Protein AF-A0A3D5R283-F1 (afdb_monomer)

Radius of gyration: 40.9 Å; Cα contacts (8 Å, |Δi|>4): 112; chains: 1; bounding box: 90×42×103 Å

Sequence (154 aa):
MPETKKDKKSLPIAGIFFLLIVIPLSLMAFLIANGMFKLGVTIKERAVNVLDVKAQEDIKARAVNTANQVASLLMESKKDLQIATIIPSTESVYKQFVSENKKPLWIKKDGKIQQTLAPLYKEIALIDKAGNEKIKVVDGQAWPSGKLVNVSNP

Mean predicted aligned error: 12.72 Å

Foldseek 3Di:
DDDDDDDPPDDDPVVVVVCVVVVVVVVVVVVVVVVVVVVVVVVVVVVVVVVVVVVVVVVVVVVVVVVVVVVVVVVVVVVLVVVVVVDDPDQVRVLVSQVVQWDQDFDQDPNDTDTDTAGPDQKDFDADPQQWTPWIAGRSHTDDPVPTDRPVPD

Secondary structure (DSSP, 8-state):
---------PPPHHHHHHHHHHHHHHHHHHHHHHHHHHHHHHHHHHHHHHHHHHHHHHHHHHHHHHHHHHHHHHHHHHHHHHHHTTS-S-HHHHHHHHHH-EEEEEEEETTEEEEEEEES-SEEEEE-TTSBEEEEEETTEEPPGGG--BTT--

Solvent-accessible surface area (backbone atoms only — not comparable to full-atom values): 9033 Å² total; per-residue (Å²): 139,89,83,83,78,78,81,78,80,73,78,55,71,70,57,55,57,49,48,67,53,48,52,58,51,52,51,49,53,52,52,51,51,55,49,51,51,52,51,52,52,52,50,51,52,51,52,50,52,53,51,48,53,50,52,52,49,53,50,50,52,49,52,52,52,51,51,50,53,52,51,51,51,50,54,50,52,51,52,52,52,59,48,64,73,71,52,68,97,43,66,70,53,52,32,47,51,37,66,66,44,53,41,79,40,81,42,79,55,96,89,39,80,44,76,40,81,36,61,69,52,60,62,54,72,47,64,48,98,84,28,36,48,77,42,41,30,48,79,60,37,73,54,59,79,93,72,54,52,44,73,77,65,124

pLDDT: mean 86.78, std 11.94, range [39.94, 97.88]

Structure (mmCIF, N/CA/C/O backbone):
data_AF-A0A3D5R283-F1
#
_entry.id   AF-A0A3D5R283-F1
#
loop_
_atom_site.group_PDB
_atom_site.id
_atom_site.type_symbol
_atom_site.label_atom_id
_atom_site.label_alt_id
_atom_site.label_comp_id
_atom_site.label_asym_id
_atom_site.label_entity_id
_atom_site.label_seq_id
_atom_site.pdbx_PDB_ins_code
_atom_site.Cartn_x
_atom_site.Cartn_y
_atom_site.Cartn_z
_atom_site.occupancy
_atom_site.B_iso_or_equiv
_atom_site.auth_seq_id
_atom_site.auth_comp_id
_atom_site.auth_asym_id
_atom_site.auth_atom_id
_atom_site.pdbx_PDB_model_num
ATOM 1 N N . MET A 1 1 ? 64.952 -34.183 -76.691 1.00 39.94 1 MET A N 1
ATOM 2 C CA . MET A 1 1 ? 64.719 -33.519 -75.387 1.00 39.94 1 MET A CA 1
ATOM 3 C C . MET A 1 1 ? 63.785 -32.336 -75.622 1.00 39.94 1 MET A C 1
ATOM 5 O O . MET A 1 1 ? 64.100 -31.553 -76.510 1.00 39.94 1 MET A O 1
ATOM 9 N N . PRO A 1 2 ? 62.625 -32.246 -74.946 1.00 42.88 2 PRO A N 1
ATOM 10 C CA . PRO A 1 2 ? 61.649 -31.182 -75.159 1.00 42.88 2 PRO A CA 1
ATOM 11 C C . PRO A 1 2 ? 61.871 -30.038 -74.158 1.00 42.88 2 PRO A C 1
ATOM 13 O O . PRO A 1 2 ? 61.810 -30.242 -72.950 1.00 42.88 2 PRO A O 1
ATOM 16 N N . GLU A 1 3 ? 62.113 -28.829 -74.653 1.00 44.34 3 GLU A N 1
ATOM 17 C CA . GLU A 1 3 ? 62.155 -27.610 -73.838 1.00 44.34 3 GLU A CA 1
ATOM 18 C C . GLU A 1 3 ? 60.755 -26.978 -73.824 1.00 44.34 3 GLU A C 1
ATOM 20 O O . GLU A 1 3 ? 60.314 -26.348 -74.787 1.00 44.34 3 GLU A O 1
ATOM 25 N N . THR A 1 4 ? 60.021 -27.172 -72.730 1.00 49.47 4 THR A N 1
ATOM 26 C CA . THR A 1 4 ? 58.710 -26.559 -72.488 1.00 49.47 4 THR A CA 1
ATOM 27 C C . THR A 1 4 ? 58.871 -25.079 -72.127 1.00 49.47 4 THR A C 1
ATOM 29 O O . THR A 1 4 ? 59.053 -24.734 -70.956 1.00 49.47 4 THR A O 1
ATOM 32 N N . LYS A 1 5 ? 58.780 -24.173 -73.107 1.00 49.25 5 LYS A N 1
ATOM 33 C CA . LYS A 1 5 ? 58.657 -22.732 -72.830 1.00 49.25 5 LYS A CA 1
ATOM 34 C C . LYS A 1 5 ? 57.228 -22.409 -72.389 1.00 49.25 5 LYS A C 1
ATOM 36 O O . LYS A 1 5 ? 56.305 -22.390 -73.192 1.00 49.25 5 LYS A O 1
ATOM 41 N N . LYS A 1 6 ? 57.062 -22.158 -71.086 1.00 52.00 6 LYS A N 1
ATOM 42 C CA . LYS A 1 6 ? 55.836 -21.612 -70.484 1.00 52.00 6 LYS A CA 1
ATOM 43 C C . LYS A 1 6 ? 55.503 -20.255 -71.113 1.00 52.00 6 LYS A C 1
ATOM 45 O O . LYS A 1 6 ? 56.210 -19.275 -70.878 1.00 52.00 6 LYS A O 1
ATOM 50 N N . ASP A 1 7 ? 54.395 -20.210 -71.843 1.00 49.81 7 ASP A N 1
ATOM 51 C CA . ASP A 1 7 ? 53.704 -18.994 -72.261 1.00 49.81 7 ASP A CA 1
ATOM 52 C C . ASP A 1 7 ? 53.449 -18.069 -71.061 1.00 49.81 7 ASP A C 1
ATOM 54 O O . ASP A 1 7 ? 52.586 -18.328 -70.221 1.00 49.81 7 ASP A O 1
ATOM 58 N N . LYS A 1 8 ? 54.167 -16.945 -70.989 1.00 59.84 8 LYS A N 1
ATOM 59 C CA . LYS A 1 8 ? 53.716 -15.783 -70.218 1.00 59.84 8 LYS A CA 1
ATOM 60 C C . LYS A 1 8 ? 52.889 -14.914 -71.157 1.00 59.84 8 LYS A C 1
ATOM 62 O O . LYS A 1 8 ? 53.409 -13.985 -71.766 1.00 59.84 8 LYS A O 1
ATOM 67 N N . LYS A 1 9 ? 51.602 -15.244 -71.293 1.00 62.53 9 LYS A N 1
ATOM 68 C CA . LYS A 1 9 ? 50.625 -14.370 -71.955 1.00 62.53 9 LYS A CA 1
ATOM 69 C C . LYS A 1 9 ? 50.551 -13.064 -71.160 1.00 62.53 9 LYS A C 1
ATOM 71 O O . LYS A 1 9 ? 50.066 -13.055 -70.030 1.00 62.53 9 LYS A O 1
ATOM 76 N N . SER A 1 10 ? 51.093 -11.985 -71.715 1.00 64.75 10 SER A N 1
ATOM 77 C CA . SER A 1 10 ? 50.923 -10.635 -71.184 1.00 64.75 10 SER A CA 1
ATOM 78 C C . SER A 1 10 ? 49.444 -10.255 -71.245 1.00 64.75 10 SER A C 1
ATOM 80 O O . SER A 1 10 ? 48.742 -10.595 -72.200 1.00 64.75 10 SER A O 1
ATOM 82 N N . LEU A 1 11 ? 48.948 -9.580 -70.205 1.00 66.56 11 LEU A N 1
ATOM 83 C CA . LEU A 1 11 ? 47.581 -9.067 -70.220 1.00 66.56 11 LEU A CA 1
ATOM 84 C C . LEU A 1 11 ? 47.420 -8.092 -71.399 1.00 66.56 11 LEU A C 1
ATOM 86 O O . LEU A 1 11 ? 48.280 -7.225 -71.580 1.00 66.56 11 LEU A O 1
ATOM 90 N N . PRO A 1 12 ? 46.333 -8.192 -72.185 1.00 80.25 12 PRO A N 1
ATOM 91 C CA . PRO A 1 12 ? 46.038 -7.200 -73.207 1.00 80.25 12 PRO A CA 1
ATOM 92 C C . PRO A 1 12 ? 45.887 -5.828 -72.543 1.00 80.25 12 PRO A C 1
ATOM 94 O O . PRO A 1 12 ? 45.349 -5.722 -71.441 1.00 80.25 12 PRO A O 1
ATOM 97 N N . ILE A 1 13 ? 46.332 -4.773 -73.225 1.00 79.31 13 ILE A N 1
ATOM 98 C CA . ILE A 1 13 ? 46.332 -3.385 -72.730 1.00 79.31 13 ILE A CA 1
ATOM 99 C C . ILE A 1 13 ? 44.953 -2.979 -72.169 1.00 79.31 13 ILE A C 1
ATOM 101 O O . ILE A 1 13 ? 44.871 -2.363 -71.110 1.00 79.31 13 ILE A O 1
ATOM 105 N N . ALA A 1 14 ? 43.863 -3.430 -72.800 1.00 80.06 14 ALA A N 1
ATOM 106 C CA . ALA A 1 14 ? 42.492 -3.228 -72.325 1.00 80.06 14 ALA A CA 1
ATOM 107 C C . ALA A 1 14 ? 42.209 -3.829 -70.928 1.00 80.06 14 ALA A C 1
ATOM 109 O O . ALA A 1 14 ? 41.487 -3.231 -70.133 1.00 80.06 14 ALA A O 1
ATOM 110 N N . GLY A 1 15 ? 42.804 -4.978 -70.592 1.00 83.69 15 GLY A N 1
ATOM 111 C CA . GLY A 1 15 ? 42.669 -5.610 -69.275 1.00 83.69 15 GLY A CA 1
ATOM 112 C C . GLY A 1 15 ? 43.381 -4.840 -68.159 1.00 83.69 15 GLY A C 1
ATOM 113 O O . GLY A 1 15 ? 42.911 -4.839 -67.024 1.00 83.69 15 GLY A O 1
ATOM 114 N N . ILE A 1 16 ? 44.468 -4.130 -68.482 1.00 87.00 16 ILE A N 1
ATOM 115 C CA . ILE A 1 16 ? 45.189 -3.263 -67.535 1.00 87.00 16 ILE A CA 1
ATOM 116 C C . ILE A 1 16 ? 44.341 -2.029 -67.196 1.00 87.00 16 ILE A C 1
ATOM 118 O O . ILE A 1 16 ? 44.187 -1.695 -66.022 1.00 87.00 16 ILE A O 1
ATOM 122 N N . PHE A 1 17 ? 43.730 -1.394 -68.204 1.00 85.94 17 PHE A N 1
ATOM 123 C CA . PHE A 1 17 ? 42.799 -0.278 -67.994 1.00 85.94 17 PHE A CA 1
ATOM 124 C C . PHE A 1 17 ? 41.559 -0.697 -67.196 1.00 85.94 17 PHE A C 1
ATOM 126 O O . PHE A 1 17 ? 41.124 0.034 -66.309 1.00 85.94 17 PHE A O 1
ATOM 133 N N . PHE A 1 18 ? 41.025 -1.894 -67.454 1.00 87.75 18 PHE A N 1
ATOM 134 C CA . PHE A 1 18 ? 39.910 -2.439 -66.681 1.00 87.75 18 PHE A CA 1
ATOM 135 C C . PHE A 1 18 ? 40.280 -2.642 -65.202 1.00 87.75 18 PHE A C 1
ATOM 137 O O . PHE A 1 18 ? 39.550 -2.197 -64.319 1.00 87.75 18 PHE A O 1
ATOM 144 N N . LEU A 1 19 ? 41.444 -3.234 -64.915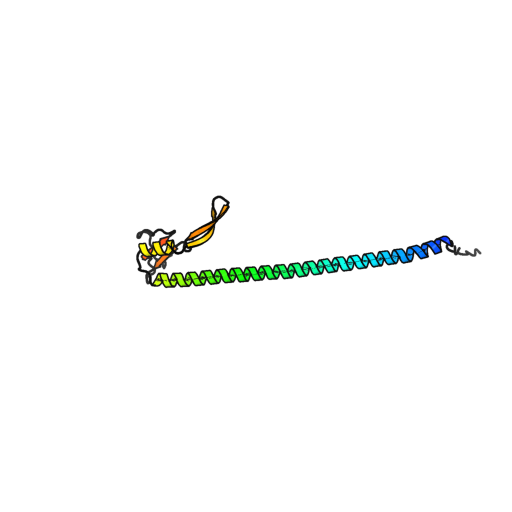 1.00 88.31 19 LEU A N 1
ATOM 145 C CA . LEU A 1 19 ? 41.945 -3.416 -63.545 1.00 88.31 19 LEU A CA 1
ATOM 146 C C . LEU A 1 19 ? 42.141 -2.085 -62.804 1.00 88.31 19 LEU A C 1
ATOM 148 O O . LEU A 1 19 ? 41.765 -1.982 -61.636 1.00 88.31 19 LEU A O 1
ATOM 152 N N . LEU A 1 20 ? 42.670 -1.063 -63.486 1.00 88.94 20 LEU A N 1
ATOM 153 C CA . LEU A 1 20 ? 42.870 0.278 -62.922 1.00 88.94 20 LEU A CA 1
ATOM 154 C C . LEU A 1 20 ? 41.566 0.966 -62.506 1.00 88.94 20 LEU A C 1
ATOM 156 O O . LEU A 1 20 ? 41.585 1.765 -61.578 1.00 88.94 20 LEU A O 1
ATOM 160 N N . ILE A 1 21 ? 40.446 0.663 -63.163 1.00 89.38 21 ILE A N 1
ATOM 161 C CA . ILE A 1 21 ? 39.132 1.231 -62.830 1.00 89.38 21 ILE A CA 1
ATOM 162 C C . ILE A 1 21 ? 38.433 0.391 -61.757 1.00 89.38 21 ILE A C 1
ATOM 164 O O . ILE A 1 21 ? 37.866 0.924 -60.802 1.00 89.38 21 ILE A O 1
ATOM 168 N N . VAL A 1 22 ? 38.482 -0.934 -61.891 1.00 92.50 22 VAL A N 1
ATOM 169 C CA . VAL A 1 22 ? 37.720 -1.847 -61.031 1.00 92.50 22 VAL A CA 1
ATOM 170 C C . VAL A 1 22 ? 38.310 -1.944 -59.627 1.00 92.50 22 VAL A C 1
ATOM 172 O O . VAL A 1 22 ? 37.548 -2.005 -58.663 1.00 92.50 22 VAL A O 1
ATOM 175 N N . ILE A 1 23 ? 39.639 -1.914 -59.475 1.00 92.62 23 ILE A N 1
ATOM 176 C CA . ILE A 1 23 ? 40.275 -2.013 -58.151 1.00 92.62 23 ILE A CA 1
ATOM 177 C C . ILE A 1 23 ? 39.869 -0.841 -57.238 1.00 92.62 23 ILE A C 1
ATOM 179 O O . ILE A 1 23 ? 39.371 -1.109 -56.141 1.00 92.62 23 ILE A O 1
ATOM 183 N N . PRO A 1 24 ? 40.011 0.439 -57.643 1.00 92.38 24 PRO A N 1
ATOM 184 C CA . PRO A 1 24 ? 39.609 1.564 -56.800 1.00 92.38 24 PRO A CA 1
ATOM 185 C C . PRO A 1 24 ? 38.115 1.560 -56.476 1.00 92.38 24 PRO A C 1
ATOM 187 O O . PRO A 1 24 ? 37.737 1.837 -55.339 1.00 92.38 24 PRO A O 1
ATOM 190 N N . LEU A 1 25 ? 37.265 1.201 -57.444 1.00 93.69 25 LEU A N 1
ATOM 191 C CA . LEU A 1 25 ? 35.818 1.121 -57.238 1.00 93.69 25 LEU A CA 1
ATOM 192 C C . LEU A 1 25 ? 35.445 0.025 -56.237 1.00 93.69 25 LEU A C 1
ATOM 194 O O . LEU A 1 25 ? 34.658 0.270 -55.324 1.00 93.69 25 LEU A O 1
ATOM 198 N N . SER A 1 26 ? 36.039 -1.162 -56.363 1.00 91.50 26 SER A N 1
ATOM 199 C CA . SER A 1 26 ? 35.797 -2.267 -55.435 1.00 91.50 26 SER A CA 1
ATOM 200 C C . SER A 1 26 ? 36.304 -1.943 -54.031 1.00 91.50 26 SER A C 1
ATOM 202 O O . SER A 1 26 ? 35.649 -2.293 -53.049 1.00 91.50 26 SER A O 1
ATOM 204 N N . LEU A 1 27 ? 37.449 -1.263 -53.921 1.00 91.75 27 LEU A N 1
ATOM 205 C CA . LEU A 1 27 ? 37.991 -0.831 -52.637 1.00 91.75 27 LEU A CA 1
ATOM 206 C C . LEU A 1 27 ? 37.076 0.207 -51.976 1.00 91.75 27 LEU A C 1
ATOM 208 O O . LEU A 1 27 ? 36.765 0.079 -50.793 1.00 91.75 27 LEU A O 1
ATOM 212 N N . MET A 1 28 ? 36.587 1.190 -52.738 1.00 93.44 28 MET A N 1
ATOM 213 C CA . MET A 1 28 ? 35.629 2.177 -52.234 1.00 93.44 28 MET A CA 1
ATOM 214 C C . MET A 1 28 ? 34.317 1.530 -51.799 1.00 93.44 28 MET A C 1
ATOM 216 O O . MET A 1 28 ? 33.843 1.804 -50.699 1.00 93.44 28 MET A O 1
ATOM 220 N N . ALA A 1 29 ? 33.763 0.618 -52.600 1.00 90.19 29 ALA A N 1
ATOM 221 C CA . ALA A 1 29 ? 32.561 -0.127 -52.233 1.00 90.19 29 ALA A CA 1
ATOM 222 C C . ALA A 1 29 ? 32.758 -0.925 -50.930 1.00 90.19 29 ALA A C 1
ATOM 224 O O . ALA A 1 29 ? 31.890 -0.912 -50.056 1.00 90.19 29 ALA A O 1
ATOM 225 N N . PHE A 1 30 ? 33.922 -1.560 -50.757 1.00 90.19 30 PHE A N 1
ATOM 226 C CA . PHE A 1 30 ? 34.267 -2.301 -49.543 1.00 90.19 30 PHE 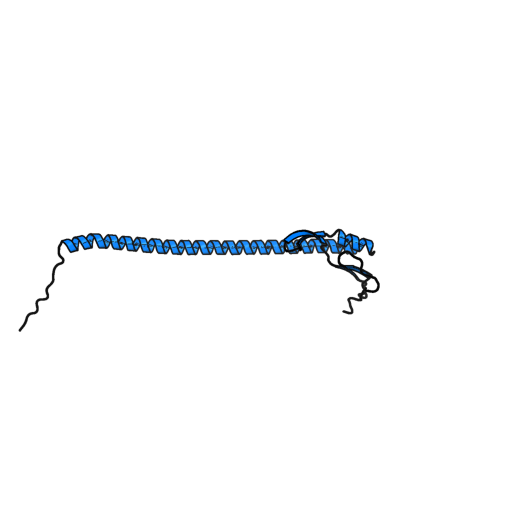A CA 1
ATOM 227 C C . PHE A 1 30 ? 34.395 -1.396 -48.307 1.00 90.19 30 PHE A C 1
ATOM 229 O O . PHE A 1 30 ? 33.891 -1.732 -47.232 1.00 90.19 30 PHE A O 1
ATOM 236 N N . LEU A 1 31 ? 35.030 -0.228 -48.444 1.00 88.31 31 LEU A N 1
ATOM 237 C CA . LEU A 1 31 ? 35.151 0.750 -47.358 1.00 88.31 31 LEU A CA 1
ATOM 238 C C . LEU A 1 31 ? 33.791 1.333 -46.961 1.00 88.31 31 LEU A C 1
ATOM 240 O O . LEU A 1 31 ? 33.506 1.446 -45.767 1.00 88.31 31 LEU A O 1
ATOM 244 N N . ILE A 1 32 ? 32.939 1.646 -47.941 1.00 86.69 32 ILE A N 1
ATOM 245 C CA . ILE A 1 32 ? 31.581 2.151 -47.708 1.00 86.69 32 ILE A CA 1
ATOM 246 C C . ILE A 1 32 ? 30.748 1.102 -46.968 1.00 86.69 32 ILE A C 1
ATOM 248 O O . ILE A 1 32 ? 30.148 1.421 -45.942 1.00 86.69 32 ILE A O 1
ATOM 252 N N . ALA A 1 33 ? 30.764 -0.155 -47.420 1.00 82.75 33 ALA A N 1
ATOM 253 C CA . ALA A 1 33 ? 30.042 -1.238 -46.760 1.00 82.75 33 ALA A CA 1
ATOM 254 C C . ALA A 1 33 ? 30.487 -1.403 -45.297 1.00 82.75 33 ALA A C 1
ATOM 256 O O . ALA A 1 33 ? 29.656 -1.374 -44.391 1.00 82.75 33 ALA A O 1
ATOM 257 N N . ASN A 1 34 ? 31.794 -1.487 -45.032 1.00 84.50 34 ASN A N 1
ATOM 258 C CA . ASN A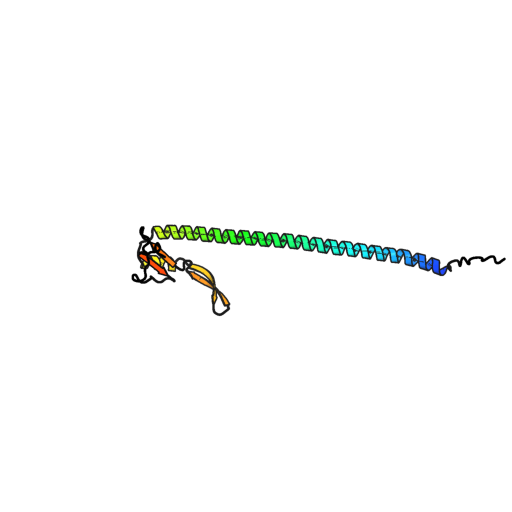 1 34 ? 32.311 -1.631 -43.667 1.00 84.50 34 ASN A CA 1
ATOM 259 C C . ASN A 1 34 ? 32.024 -0.411 -42.780 1.00 84.50 34 ASN A C 1
ATOM 261 O O . ASN A 1 34 ? 31.740 -0.573 -41.590 1.00 84.50 34 ASN A O 1
ATOM 265 N N . GLY A 1 35 ? 32.079 0.799 -43.341 1.00 81.62 35 GLY A N 1
ATOM 266 C CA . GLY A 1 35 ? 31.689 2.025 -42.647 1.00 81.62 35 GLY A CA 1
ATOM 267 C C . GLY A 1 35 ? 30.213 2.004 -42.246 1.00 81.62 35 GLY A C 1
ATOM 268 O O . GLY A 1 35 ? 29.889 2.235 -41.082 1.00 81.62 35 GLY A O 1
ATOM 269 N N . MET A 1 36 ? 29.327 1.641 -43.177 1.00 80.81 36 MET A N 1
ATOM 270 C CA . MET A 1 36 ? 27.886 1.525 -42.935 1.00 80.81 36 MET A CA 1
ATOM 271 C C . MET A 1 36 ? 27.549 0.439 -41.909 1.00 80.81 36 MET A C 1
ATOM 273 O O . MET A 1 36 ? 26.735 0.681 -41.020 1.00 80.81 36 MET A O 1
ATOM 277 N N . PHE A 1 37 ? 28.191 -0.731 -41.978 1.00 76.44 37 PHE A N 1
ATOM 278 C CA . PHE A 1 37 ? 27.970 -1.815 -41.016 1.00 76.44 37 PHE A CA 1
ATOM 279 C C . PHE A 1 37 ? 28.402 -1.425 -39.599 1.00 76.44 37 PHE A C 1
ATOM 281 O O . PHE A 1 37 ? 27.635 -1.625 -38.657 1.00 76.44 37 PHE A O 1
ATOM 288 N N . LYS A 1 38 ? 29.586 -0.818 -39.432 1.00 74.56 38 LYS A N 1
ATOM 289 C CA . LYS A 1 38 ? 30.051 -0.346 -38.116 1.00 74.56 38 LYS A CA 1
ATOM 290 C C . LYS A 1 38 ? 29.122 0.718 -37.539 1.00 74.56 38 LYS A C 1
ATOM 292 O O . LYS A 1 38 ? 28.721 0.605 -36.387 1.00 74.56 38 LYS A O 1
ATOM 297 N N . LEU A 1 39 ? 28.722 1.704 -38.344 1.00 76.31 39 LEU A N 1
ATOM 298 C CA . LEU A 1 39 ? 27.776 2.736 -37.914 1.00 76.31 39 LEU A CA 1
ATOM 299 C C . LEU A 1 39 ? 26.414 2.140 -37.542 1.00 76.31 39 LEU A C 1
ATOM 301 O O . LEU A 1 39 ? 25.868 2.484 -36.496 1.00 76.31 39 LEU A O 1
ATOM 305 N N . GLY A 1 40 ? 25.889 1.215 -38.348 1.00 67.62 40 GLY A N 1
ATOM 306 C CA . GLY A 1 40 ? 24.618 0.544 -38.080 1.00 67.62 40 GLY A CA 1
ATOM 307 C C . GLY A 1 40 ? 24.623 -0.232 -36.760 1.00 67.62 40 GLY A C 1
ATOM 308 O O . GLY A 1 40 ? 23.693 -0.093 -35.965 1.00 67.62 40 GLY A O 1
ATOM 309 N N . VAL A 1 41 ? 25.686 -0.995 -36.487 1.00 72.69 41 VAL A N 1
ATOM 310 C CA . VAL A 1 41 ? 25.839 -1.741 -35.226 1.00 72.69 41 VAL A CA 1
ATOM 311 C C . VAL A 1 41 ? 25.999 -0.788 -34.039 1.00 72.69 41 VAL A C 1
ATOM 313 O O . VAL A 1 41 ? 25.276 -0.930 -33.056 1.00 72.69 41 VAL A O 1
ATOM 316 N N . THR A 1 42 ? 26.843 0.243 -34.143 1.00 75.94 42 THR A N 1
ATOM 317 C CA . THR A 1 42 ? 27.052 1.217 -33.057 1.00 75.94 42 THR A CA 1
ATOM 318 C C . THR A 1 42 ? 25.794 2.030 -32.735 1.00 75.94 42 THR A C 1
ATOM 320 O O . THR A 1 42 ? 25.517 2.295 -31.564 1.00 75.94 42 THR A O 1
ATOM 323 N N . ILE A 1 43 ? 25.008 2.426 -33.742 1.00 66.44 43 ILE A N 1
ATOM 324 C CA . ILE A 1 43 ? 23.740 3.142 -33.527 1.00 66.44 43 ILE A CA 1
ATOM 325 C C . ILE A 1 43 ? 22.726 2.220 -32.851 1.00 66.44 43 ILE A C 1
ATOM 327 O O . ILE A 1 43 ? 22.067 2.640 -31.900 1.00 6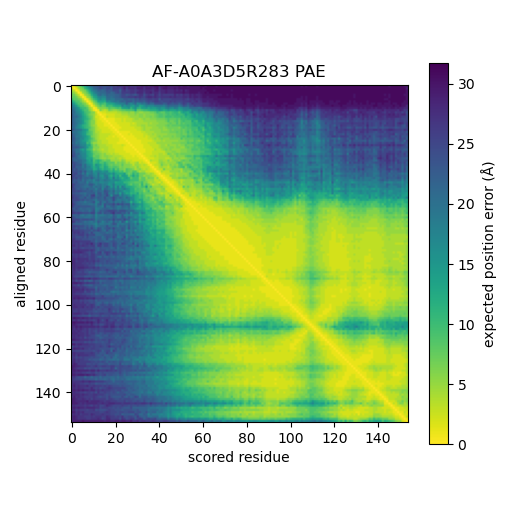6.44 43 ILE A O 1
ATOM 331 N N . LYS A 1 44 ? 22.631 0.962 -33.294 1.00 69.75 44 LYS A N 1
ATOM 332 C CA . LYS A 1 44 ? 21.747 -0.036 -32.685 1.00 69.75 44 LYS A CA 1
ATOM 333 C C . LYS A 1 44 ? 22.114 -0.291 -31.223 1.00 69.75 44 LYS A C 1
ATOM 335 O O . LYS A 1 44 ? 21.240 -0.215 -30.368 1.00 69.75 44 LYS A O 1
ATOM 340 N N . GLU A 1 45 ? 23.386 -0.540 -30.924 1.00 74.56 45 GLU A N 1
ATOM 341 C CA . GLU A 1 45 ? 23.870 -0.761 -29.555 1.00 74.56 45 GLU A CA 1
ATOM 342 C C . GLU A 1 45 ? 23.632 0.458 -28.661 1.00 74.56 45 GLU A C 1
ATOM 344 O O . GLU A 1 45 ? 23.115 0.322 -27.554 1.00 74.56 45 GLU A O 1
ATOM 349 N N . ARG A 1 46 ? 23.933 1.669 -29.147 1.00 61.69 46 ARG A N 1
ATOM 350 C CA . ARG A 1 46 ? 23.691 2.899 -28.382 1.00 61.69 46 ARG A CA 1
ATOM 351 C C . ARG A 1 46 ? 22.202 3.124 -28.124 1.00 61.69 46 ARG A C 1
ATOM 353 O O . ARG A 1 46 ? 21.839 3.495 -27.012 1.00 61.69 46 ARG A O 1
ATOM 360 N N . ALA A 1 47 ? 21.347 2.898 -29.121 1.00 68.19 47 ALA A N 1
ATOM 361 C CA . ALA A 1 47 ? 19.902 3.029 -28.970 1.00 68.19 47 ALA A CA 1
ATOM 362 C C . ALA A 1 47 ? 19.342 2.008 -27.969 1.00 68.19 47 ALA A C 1
ATOM 364 O O . ALA A 1 47 ? 18.530 2.380 -27.126 1.00 68.19 47 ALA A O 1
ATOM 365 N N . VAL A 1 48 ? 19.812 0.756 -28.015 1.00 74.19 48 VAL A N 1
ATOM 366 C CA . VAL A 1 48 ? 19.433 -0.287 -27.049 1.00 74.19 48 VAL A CA 1
ATOM 367 C C . VAL A 1 48 ? 19.887 0.080 -25.637 1.00 74.19 48 VAL A C 1
ATOM 369 O O . VAL A 1 48 ? 19.080 0.009 -24.718 1.00 74.19 48 VAL A O 1
ATOM 372 N N . ASN A 1 49 ? 21.123 0.551 -25.456 1.00 80.12 49 ASN A N 1
ATOM 373 C CA . ASN A 1 49 ? 21.628 0.944 -24.137 1.00 80.12 49 ASN A CA 1
ATOM 374 C C . ASN A 1 49 ? 20.859 2.133 -23.546 1.00 80.12 49 ASN A C 1
ATOM 376 O O . ASN A 1 49 ? 20.506 2.116 -22.372 1.00 80.12 49 ASN A O 1
ATOM 380 N N . VAL A 1 50 ? 20.567 3.164 -24.347 1.00 72.94 50 VAL A N 1
ATOM 381 C CA . VAL A 1 50 ? 19.766 4.312 -23.887 1.00 72.94 50 VAL A CA 1
ATOM 382 C C . VAL A 1 50 ? 18.334 3.886 -23.560 1.00 72.94 50 VAL A C 1
ATOM 384 O O . VAL A 1 50 ? 17.767 4.355 -22.575 1.00 72.94 50 VAL A O 1
ATOM 387 N N . LEU A 1 51 ? 17.752 2.989 -24.361 1.00 76.62 51 LEU A N 1
ATOM 388 C CA . LEU A 1 51 ? 16.423 2.445 -24.099 1.00 76.62 51 LEU A CA 1
ATOM 389 C C . LEU A 1 51 ? 16.391 1.642 -22.793 1.00 76.62 51 LEU A C 1
ATOM 391 O O . LEU A 1 51 ? 15.448 1.802 -22.022 1.00 76.62 51 LEU A O 1
ATOM 395 N N . ASP A 1 52 ? 17.417 0.832 -22.527 1.00 86.81 52 ASP A N 1
ATOM 396 C CA . ASP A 1 52 ? 17.523 0.051 -21.293 1.00 86.81 52 ASP A CA 1
ATOM 397 C C . ASP A 1 52 ? 17.674 0.953 -20.062 1.00 86.81 52 ASP A C 1
ATOM 399 O O . ASP A 1 52 ? 16.917 0.819 -19.103 1.00 86.81 52 ASP A O 1
ATOM 403 N N . VAL A 1 53 ? 18.565 1.950 -20.114 1.00 86.62 53 VAL A N 1
ATOM 404 C CA . VAL A 1 53 ? 18.727 2.932 -19.026 1.00 86.62 53 VAL A CA 1
ATOM 405 C C . VAL A 1 53 ? 17.409 3.653 -18.742 1.00 86.62 53 VAL A C 1
ATOM 407 O O . VAL A 1 53 ? 16.987 3.726 -17.588 1.00 86.62 53 VAL A O 1
ATOM 410 N N . LYS A 1 54 ? 16.710 4.118 -19.784 1.00 89.81 54 LYS A N 1
ATOM 411 C CA . LYS A 1 54 ? 15.411 4.780 -19.629 1.00 89.81 54 LYS A CA 1
ATOM 412 C C . LYS A 1 54 ? 14.355 3.847 -19.029 1.00 89.81 54 LYS A C 1
ATOM 414 O O . LYS A 1 54 ? 13.613 4.256 -18.141 1.00 89.81 54 LYS A O 1
ATOM 419 N N . ALA A 1 55 ? 14.299 2.591 -19.471 1.00 89.12 55 ALA A N 1
ATOM 420 C CA . ALA A 1 55 ? 13.382 1.602 -18.911 1.00 89.12 55 ALA A CA 1
ATOM 421 C C . ALA A 1 55 ? 13.674 1.337 -17.423 1.00 89.12 55 ALA A C 1
ATOM 423 O O . ALA A 1 55 ? 12.748 1.260 -16.614 1.00 89.12 55 ALA A O 1
ATOM 424 N N . GLN A 1 56 ? 14.950 1.252 -17.039 1.00 90.25 56 GLN A N 1
ATOM 425 C CA . GLN A 1 56 ? 15.353 1.102 -15.642 1.00 90.25 56 GLN A CA 1
ATOM 426 C C . GLN A 1 56 ? 14.980 2.323 -14.794 1.00 90.25 56 GLN A C 1
ATOM 428 O O . GLN A 1 56 ? 14.505 2.158 -13.669 1.00 90.25 56 GLN A O 1
ATOM 433 N N . GLU A 1 57 ? 15.185 3.538 -15.301 1.00 93.75 57 GLU A N 1
ATOM 434 C CA . GLU A 1 57 ? 14.780 4.776 -14.625 1.00 93.75 57 GLU A CA 1
ATOM 435 C C . GLU A 1 57 ? 13.265 4.841 -14.426 1.00 93.75 57 GLU A C 1
ATOM 437 O O . GLU A 1 57 ? 12.811 5.096 -13.310 1.00 93.75 57 GLU A O 1
ATOM 442 N N . ASP A 1 58 ? 12.482 4.517 -15.457 1.00 94.06 58 ASP A N 1
ATOM 443 C CA . ASP A 1 58 ? 11.020 4.487 -15.379 1.00 94.06 58 ASP A CA 1
ATOM 444 C C . ASP A 1 58 ? 10.526 3.458 -14.348 1.00 94.06 58 ASP A C 1
ATOM 446 O O . ASP A 1 58 ? 9.615 3.742 -13.564 1.00 94.06 58 ASP A O 1
ATOM 450 N N . ILE A 1 59 ? 11.133 2.266 -14.300 1.00 93.25 59 ILE A N 1
ATOM 451 C CA . ILE A 1 59 ? 10.803 1.238 -13.301 1.00 93.25 59 ILE A CA 1
ATOM 452 C C . ILE A 1 59 ? 11.151 1.725 -11.891 1.00 93.25 59 ILE A C 1
ATOM 454 O O . ILE A 1 59 ? 10.324 1.594 -10.987 1.00 93.25 59 ILE A O 1
ATOM 458 N N . LYS A 1 60 ? 12.334 2.322 -11.693 1.00 94.62 60 LYS A N 1
ATOM 459 C CA . LYS A 1 60 ? 12.742 2.890 -10.396 1.00 94.62 60 LYS A CA 1
ATOM 460 C C . LYS A 1 60 ? 11.784 3.995 -9.956 1.00 94.62 60 LYS A C 1
ATOM 462 O O . LYS A 1 60 ? 11.323 3.976 -8.818 1.00 94.62 60 LYS A O 1
ATOM 467 N N . ALA A 1 61 ? 11.432 4.912 -10.854 1.00 96.31 61 ALA A N 1
ATOM 468 C CA . ALA A 1 61 ? 10.493 5.992 -10.575 1.00 96.31 61 ALA A CA 1
ATOM 469 C C . ALA A 1 61 ? 9.110 5.451 -10.182 1.00 96.31 61 ALA A C 1
ATOM 471 O O . ALA A 1 61 ? 8.519 5.913 -9.204 1.00 96.31 61 ALA A O 1
ATOM 472 N N . ARG A 1 62 ? 8.611 4.425 -10.885 1.00 95.88 62 ARG A N 1
ATOM 473 C CA . ARG A 1 62 ? 7.359 3.742 -10.524 1.00 95.88 62 ARG A CA 1
ATOM 474 C C . ARG A 1 62 ? 7.452 3.061 -9.165 1.00 95.88 62 ARG A C 1
ATOM 476 O O . ARG A 1 62 ? 6.547 3.242 -8.360 1.00 95.88 62 ARG A O 1
ATOM 483 N N . ALA A 1 63 ? 8.535 2.339 -8.886 1.00 96.31 63 ALA A N 1
ATOM 484 C CA . ALA A 1 63 ? 8.736 1.670 -7.604 1.00 96.31 63 ALA A CA 1
ATOM 485 C C . ALA A 1 63 ? 8.752 2.671 -6.438 1.00 96.31 63 ALA A C 1
ATOM 487 O O . ALA A 1 63 ? 8.052 2.468 -5.448 1.00 96.31 63 ALA A O 1
ATOM 488 N N . VAL A 1 64 ? 9.476 3.786 -6.584 1.00 97.75 64 VAL A N 1
ATOM 489 C CA . VAL A 1 64 ? 9.510 4.870 -5.590 1.00 97.75 64 VAL A CA 1
ATOM 490 C C . VAL A 1 64 ? 8.130 5.507 -5.424 1.00 97.75 64 VAL A C 1
ATOM 492 O O . VAL A 1 64 ? 7.680 5.705 -4.299 1.00 97.75 64 VAL A O 1
ATOM 495 N N . ASN A 1 65 ? 7.418 5.787 -6.518 1.00 96.88 65 ASN A N 1
ATOM 496 C CA . ASN A 1 65 ? 6.070 6.351 -6.452 1.00 96.88 65 ASN A CA 1
ATOM 497 C C . ASN A 1 65 ? 5.089 5.401 -5.739 1.00 96.88 65 ASN A C 1
ATOM 499 O O . ASN A 1 65 ? 4.345 5.825 -4.857 1.00 96.88 65 ASN A O 1
ATOM 503 N N . THR A 1 66 ? 5.121 4.106 -6.056 1.00 96.50 66 THR A N 1
ATOM 504 C CA . THR A 1 66 ? 4.311 3.096 -5.363 1.00 96.50 66 THR A CA 1
ATOM 505 C C . THR A 1 66 ? 4.673 3.009 -3.881 1.00 96.50 66 THR A C 1
ATOM 507 O O . THR A 1 66 ? 3.773 2.995 -3.046 1.00 96.50 66 THR A O 1
ATOM 510 N N . ALA A 1 67 ? 5.962 3.011 -3.531 1.00 97.50 67 ALA A N 1
ATOM 511 C CA . ALA A 1 67 ? 6.403 3.007 -2.136 1.00 97.50 67 ALA A CA 1
ATOM 512 C C . ALA A 1 67 ? 5.896 4.241 -1.373 1.00 97.50 67 ALA A C 1
ATOM 514 O O . ALA A 1 67 ? 5.383 4.109 -0.263 1.00 97.50 67 ALA A O 1
ATOM 515 N N . ASN A 1 68 ? 5.958 5.423 -1.991 1.00 97.81 68 ASN A N 1
ATOM 516 C CA . ASN A 1 68 ? 5.422 6.654 -1.414 1.00 97.81 68 ASN A CA 1
ATOM 517 C C . ASN A 1 68 ? 3.904 6.573 -1.207 1.00 97.81 68 ASN A C 1
ATOM 519 O O . ASN A 1 68 ? 3.422 6.946 -0.142 1.00 97.81 68 ASN A O 1
ATOM 523 N N . GLN A 1 69 ? 3.150 6.034 -2.171 1.00 94.94 69 GLN A N 1
ATOM 524 C CA . GLN A 1 69 ? 1.702 5.840 -2.027 1.00 94.94 69 GLN A CA 1
ATOM 525 C C . GLN A 1 69 ? 1.357 4.888 -0.875 1.00 94.94 69 GLN A C 1
ATOM 527 O O . GLN A 1 69 ? 0.447 5.173 -0.098 1.00 94.94 69 GLN A O 1
ATOM 532 N N . VAL A 1 70 ? 2.105 3.791 -0.723 1.00 96.50 70 VAL A N 1
ATOM 533 C CA . VAL A 1 70 ? 1.945 2.866 0.409 1.00 96.50 70 VAL A CA 1
ATOM 534 C C . VAL A 1 70 ? 2.275 3.563 1.730 1.00 96.50 70 VAL A C 1
ATOM 536 O O . VAL A 1 70 ? 1.513 3.449 2.686 1.00 96.50 70 VAL A O 1
ATOM 539 N N . ALA A 1 71 ? 3.368 4.326 1.791 1.00 97.88 71 ALA A N 1
ATOM 540 C CA . ALA A 1 71 ? 3.744 5.069 2.991 1.00 97.88 71 ALA A CA 1
ATOM 541 C C . ALA A 1 71 ? 2.672 6.097 3.390 1.00 97.88 71 ALA A C 1
ATOM 543 O O . ALA A 1 71 ? 2.300 6.175 4.562 1.00 97.88 71 ALA A O 1
ATOM 544 N N . SER A 1 72 ? 2.124 6.840 2.424 1.00 96.19 72 SER A N 1
ATOM 545 C CA . SER A 1 72 ? 1.016 7.770 2.657 1.00 96.19 72 SER A CA 1
ATOM 546 C C . SER A 1 72 ? -0.232 7.051 3.168 1.00 96.19 72 SER A C 1
ATOM 548 O O . SER A 1 72 ? -0.801 7.487 4.165 1.00 96.19 72 SER A O 1
ATOM 550 N N . LEU A 1 73 ? -0.613 5.924 2.557 1.00 94.56 73 LEU A N 1
ATOM 551 C CA . LEU A 1 73 ? -1.747 5.110 3.006 1.00 94.56 73 LEU A CA 1
ATOM 552 C C . LEU A 1 73 ? -1.578 4.645 4.459 1.00 94.56 73 LEU A C 1
ATOM 554 O O . LEU A 1 73 ? -2.512 4.737 5.255 1.00 94.56 73 LEU A O 1
ATOM 558 N N . LEU A 1 74 ? -0.389 4.160 4.825 1.00 96.31 74 LEU A N 1
ATOM 559 C CA . LEU A 1 74 ? -0.098 3.722 6.192 1.00 96.31 74 LEU A CA 1
ATOM 560 C C . LEU A 1 74 ? -0.126 4.891 7.183 1.00 96.31 74 LEU A C 1
ATOM 562 O O . LEU A 1 74 ? -0.600 4.732 8.308 1.00 96.31 74 LEU A O 1
ATOM 566 N N . MET A 1 75 ? 0.352 6.069 6.780 1.00 97.19 75 MET A N 1
ATOM 567 C CA . MET A 1 75 ? 0.329 7.261 7.627 1.00 97.19 75 MET A CA 1
ATOM 568 C C . MET A 1 75 ? -1.098 7.768 7.869 1.00 97.19 75 MET A C 1
ATOM 570 O O . MET A 1 75 ? -1.429 8.140 8.995 1.00 97.19 75 MET A O 1
ATOM 574 N N . GLU A 1 76 ? -1.954 7.726 6.848 1.00 94.56 76 GLU A N 1
ATOM 575 C CA . GLU A 1 76 ? -3.388 7.994 6.983 1.00 94.56 76 GLU A CA 1
ATOM 576 C C . GLU A 1 76 ? -4.062 6.951 7.880 1.00 94.56 76 GLU A C 1
ATOM 578 O O . GLU A 1 76 ? -4.710 7.320 8.853 1.00 94.56 76 GLU A O 1
ATOM 583 N N . SER A 1 77 ? -3.798 5.661 7.653 1.00 94.69 77 SER A N 1
ATOM 584 C CA . SER A 1 77 ? -4.356 4.576 8.475 1.00 94.69 77 SER A CA 1
ATOM 585 C C . SER A 1 77 ? -3.965 4.712 9.948 1.00 94.69 77 SER A C 1
ATOM 587 O O . SER A 1 77 ? -4.777 4.500 10.845 1.00 94.69 77 SER A O 1
ATOM 589 N N . LYS A 1 78 ? -2.724 5.128 10.227 1.00 96.38 78 LYS A N 1
ATOM 590 C CA . LYS A 1 78 ? -2.264 5.429 11.588 1.00 96.38 78 LYS A CA 1
ATOM 591 C C . LYS A 1 78 ? -3.058 6.576 12.212 1.00 96.38 78 LYS A C 1
ATOM 593 O O . LYS A 1 78 ? -3.424 6.483 13.382 1.00 96.38 78 LYS A O 1
ATOM 598 N N . LYS A 1 79 ? -3.298 7.654 11.465 1.00 95.56 79 LYS A N 1
ATOM 599 C CA . LYS A 1 79 ? -4.099 8.791 11.934 1.00 95.56 79 LYS A CA 1
ATOM 600 C C . LYS A 1 79 ? -5.536 8.355 12.230 1.00 95.56 79 LYS A C 1
ATOM 602 O O . LYS A 1 79 ? -6.071 8.706 13.276 1.00 95.56 79 LYS A O 1
ATOM 607 N N . ASP A 1 80 ? -6.124 7.550 11.357 1.00 95.19 80 ASP A N 1
ATOM 608 C CA . ASP A 1 80 ? -7.480 7.029 11.522 1.00 95.19 80 ASP A CA 1
ATOM 609 C C . ASP A 1 80 ? -7.583 6.127 12.760 1.00 95.19 80 ASP A C 1
ATOM 611 O O . ASP A 1 80 ? -8.520 6.263 13.544 1.00 95.19 80 ASP A O 1
ATOM 615 N N . LEU A 1 81 ? -6.579 5.279 13.014 1.00 93.50 81 LEU A N 1
ATOM 616 C CA . LEU A 1 81 ? -6.499 4.482 14.242 1.00 93.50 81 LEU A CA 1
ATOM 617 C C . LEU A 1 81 ? -6.382 5.351 15.500 1.00 93.50 81 LEU A C 1
ATOM 619 O O . LEU A 1 81 ? -7.006 5.037 16.507 1.00 93.50 81 LEU A O 1
ATOM 623 N N . GLN A 1 82 ? -5.627 6.453 15.459 1.00 95.31 82 GLN A N 1
ATOM 624 C CA . GLN A 1 82 ? -5.566 7.401 16.580 1.00 95.31 82 GLN A CA 1
ATOM 625 C C . GLN A 1 82 ? -6.913 8.081 16.843 1.00 95.31 82 GLN A C 1
ATOM 627 O O . GLN A 1 82 ? -7.234 8.377 17.988 1.00 95.31 82 GLN A O 1
ATOM 632 N N . ILE A 1 83 ? -7.711 8.321 15.805 1.00 94.50 83 ILE A N 1
ATOM 633 C CA . ILE A 1 83 ? -9.081 8.815 15.969 1.00 94.50 83 ILE A CA 1
ATOM 634 C C . ILE A 1 83 ? -9.956 7.707 16.570 1.00 94.50 83 ILE A C 1
ATOM 636 O O . ILE A 1 83 ? -10.707 7.956 17.512 1.00 94.50 83 ILE A O 1
ATOM 640 N N . ALA A 1 84 ? -9.816 6.469 16.095 1.00 92.88 84 ALA A N 1
ATOM 641 C CA . ALA A 1 84 ? -10.586 5.326 16.579 1.00 92.88 84 ALA A CA 1
ATOM 642 C C . ALA A 1 84 ? -10.403 5.046 18.087 1.00 92.88 84 ALA A C 1
ATOM 644 O O . ALA A 1 84 ? -11.293 4.467 18.707 1.00 92.88 84 ALA A O 1
ATOM 645 N N . THR A 1 85 ? -9.296 5.479 18.706 1.00 91.75 85 THR A N 1
ATOM 646 C CA . THR A 1 85 ? -9.088 5.333 20.159 1.00 91.75 85 THR A CA 1
ATOM 647 C C . THR A 1 85 ? -9.809 6.381 21.006 1.00 91.75 85 THR A C 1
ATOM 649 O O . THR A 1 85 ? -9.973 6.161 22.206 1.00 91.75 85 THR A O 1
ATOM 652 N N . ILE A 1 86 ? -10.226 7.508 20.420 1.00 94.12 86 ILE A N 1
ATOM 653 C CA . ILE A 1 86 ? -10.858 8.623 21.149 1.00 94.12 86 ILE A CA 1
ATOM 654 C C . ILE A 1 86 ? -12.352 8.777 20.850 1.00 94.12 86 ILE A C 1
ATOM 656 O O . ILE A 1 86 ? -13.048 9.496 21.567 1.00 94.12 86 ILE A O 1
ATOM 660 N N . ILE A 1 87 ? -12.862 8.126 19.801 1.00 94.25 87 ILE A N 1
ATOM 661 C CA . ILE A 1 87 ? -14.293 8.140 19.486 1.00 94.25 87 ILE A CA 1
ATOM 662 C C . ILE A 1 87 ? -15.107 7.359 20.534 1.00 94.25 87 ILE A C 1
ATOM 664 O O . ILE A 1 87 ? -14.631 6.355 21.068 1.00 94.25 87 ILE A O 1
ATOM 668 N N . PRO A 1 88 ? -16.362 7.760 20.809 1.00 95.31 88 PRO A N 1
ATOM 669 C CA . PRO A 1 88 ? -17.241 6.998 21.688 1.00 95.31 88 PRO A CA 1
ATOM 670 C C . PRO A 1 88 ? -17.437 5.547 21.226 1.00 95.31 88 PRO A C 1
ATOM 672 O O . PRO A 1 88 ? -17.767 5.291 20.066 1.00 95.31 88 PRO A O 1
ATOM 675 N N . SER A 1 89 ? -17.322 4.603 22.163 1.00 92.56 89 SER A N 1
ATOM 676 C CA . SER A 1 89 ? -17.529 3.162 21.954 1.00 92.56 89 SER A CA 1
ATOM 677 C C . SER A 1 89 ? -19.010 2.809 21.777 1.00 92.56 89 SER A C 1
ATOM 679 O O . SER A 1 89 ? -19.609 2.138 22.614 1.00 92.56 89 SER A O 1
ATOM 681 N N . THR A 1 90 ? -19.616 3.283 20.690 1.00 92.50 90 THR A N 1
ATOM 682 C CA . THR A 1 90 ? -21.005 2.990 20.312 1.00 92.50 90 THR A CA 1
ATOM 683 C C . THR A 1 90 ? -21.068 2.509 18.866 1.00 92.50 90 THR A C 1
ATOM 685 O O . THR A 1 90 ? -20.298 2.962 18.016 1.00 92.50 90 THR A O 1
ATOM 688 N N . GLU A 1 91 ? -22.014 1.619 18.559 1.00 91.31 91 GLU A N 1
ATOM 689 C CA . GLU A 1 91 ? -22.186 1.089 17.199 1.00 91.31 91 GLU A CA 1
ATOM 690 C C . GLU A 1 91 ? -22.439 2.198 16.170 1.00 91.31 91 GLU A C 1
ATOM 692 O O . GLU A 1 91 ? -21.888 2.163 15.071 1.00 91.31 91 GLU A O 1
ATOM 697 N N . SER A 1 92 ? -23.239 3.209 16.531 1.00 93.50 92 SER A N 1
ATOM 698 C CA . SER A 1 92 ? -23.559 4.331 15.642 1.00 93.50 92 SER A CA 1
ATOM 699 C C . SER A 1 92 ? -22.307 5.098 15.219 1.00 93.50 92 SER A C 1
ATOM 701 O O . SER A 1 92 ? -22.136 5.388 14.036 1.00 93.50 92 SER A O 1
ATOM 703 N N . VAL A 1 93 ? -21.413 5.389 16.168 1.00 94.75 93 VAL A N 1
ATOM 704 C CA . VAL A 1 93 ? -20.180 6.140 15.900 1.00 94.75 93 VAL A CA 1
ATOM 705 C C . VAL A 1 93 ? -19.198 5.310 15.075 1.00 94.75 93 VAL A C 1
ATOM 707 O O . VAL A 1 93 ? -18.600 5.830 14.138 1.00 94.75 93 VAL A O 1
ATOM 710 N N . TYR A 1 94 ? -19.078 4.008 15.342 1.00 94.25 94 TYR A N 1
ATOM 711 C CA . TYR A 1 94 ? -18.217 3.120 14.551 1.00 94.25 94 TYR A CA 1
ATOM 712 C C . TYR A 1 94 ? -18.730 2.950 13.113 1.00 94.25 94 TYR A C 1
ATOM 714 O O . TYR A 1 94 ? -17.944 2.975 12.165 1.00 94.25 94 TYR A O 1
ATOM 722 N N . LYS A 1 95 ? -20.051 2.842 12.917 1.00 93.50 95 LYS A N 1
ATOM 723 C CA . LYS A 1 95 ? -20.659 2.840 11.576 1.00 93.50 95 LYS A CA 1
ATOM 724 C C . LYS A 1 95 ? -20.386 4.146 10.837 1.00 93.50 95 LYS A C 1
ATOM 726 O O . LYS A 1 95 ? -20.013 4.112 9.664 1.00 93.50 95 LYS A O 1
ATOM 731 N N . GLN A 1 96 ? -20.551 5.278 11.520 1.00 93.75 96 GLN A N 1
ATOM 732 C CA . GLN A 1 96 ? -20.269 6.590 10.950 1.00 93.75 96 GLN A CA 1
ATOM 733 C C . GLN A 1 96 ? -18.797 6.701 10.543 1.00 93.75 96 GLN A C 1
ATOM 735 O O . GLN A 1 96 ? -18.522 7.024 9.389 1.00 93.75 96 GLN A O 1
ATOM 740 N N . PHE A 1 97 ? -17.873 6.309 11.423 1.00 94.38 97 PHE A N 1
ATOM 741 C CA . PHE A 1 97 ? -16.438 6.291 11.151 1.00 94.38 97 PHE A CA 1
ATOM 742 C C . PHE A 1 97 ? -16.099 5.509 9.871 1.00 94.38 97 PHE A C 1
ATOM 744 O O . PHE A 1 97 ? -15.421 6.038 8.993 1.00 94.38 97 PHE A O 1
ATOM 751 N N . VAL A 1 98 ? -16.612 4.285 9.699 1.00 92.88 98 VAL A N 1
ATOM 752 C CA . VAL A 1 98 ? -16.388 3.498 8.466 1.00 92.88 98 VAL A CA 1
ATOM 753 C C . VAL A 1 98 ? -17.002 4.179 7.239 1.00 92.88 98 VAL A C 1
ATOM 755 O O . VAL A 1 98 ? -16.421 4.163 6.155 1.00 92.88 98 VAL A O 1
ATOM 758 N N . SER A 1 99 ? -18.177 4.791 7.393 1.00 91.50 99 SER A N 1
ATOM 759 C CA . SER A 1 99 ? -18.889 5.444 6.291 1.00 91.50 99 SER A CA 1
ATOM 760 C C . SER A 1 99 ? -18.240 6.750 5.817 1.00 91.50 99 SER A C 1
ATOM 762 O O . SER A 1 99 ? -18.419 7.123 4.653 1.00 91.50 99 SER A O 1
ATOM 764 N N . GLU A 1 100 ? -17.506 7.431 6.696 1.00 92.06 100 GLU A N 1
ATOM 765 C CA . GLU A 1 100 ? -16.793 8.681 6.417 1.00 92.06 100 GLU A CA 1
ATOM 766 C C . GLU A 1 100 ? -15.378 8.423 5.894 1.00 92.06 100 GLU A C 1
ATOM 768 O O . GLU A 1 100 ? -14.902 9.150 5.021 1.00 92.06 100 GLU A O 1
ATOM 773 N N . ASN A 1 101 ? -14.737 7.340 6.339 1.00 93.25 101 ASN A N 1
ATOM 774 C CA . ASN A 1 101 ? -13.436 6.900 5.841 1.00 93.25 101 ASN A CA 1
ATOM 775 C C . ASN A 1 101 ? -13.555 6.240 4.464 1.00 93.25 101 ASN A C 1
ATOM 777 O O . ASN A 1 101 ? -13.461 5.020 4.308 1.00 93.25 101 ASN A O 1
ATOM 781 N N . LYS A 1 102 ? -13.767 7.067 3.441 1.00 92.06 102 LYS A N 1
ATOM 782 C CA . LYS A 1 102 ? -13.840 6.646 2.043 1.00 92.06 102 LYS A CA 1
ATOM 783 C C . LYS A 1 102 ? -12.666 7.174 1.236 1.00 92.06 102 LYS A C 1
ATOM 785 O O . LYS A 1 102 ? -12.218 8.306 1.412 1.00 92.06 102 LYS A O 1
ATOM 790 N N . LYS A 1 103 ? -12.213 6.366 0.282 1.00 90.31 103 LYS A N 1
ATOM 791 C CA . LYS A 1 103 ? -11.175 6.731 -0.683 1.00 90.31 103 LYS A CA 1
ATOM 792 C C . LYS A 1 103 ? -11.636 6.413 -2.104 1.00 90.31 103 LYS A C 1
ATOM 794 O O . LYS A 1 103 ? -12.477 5.533 -2.302 1.00 90.31 103 LYS A O 1
ATOM 799 N N . PRO A 1 104 ? -11.134 7.144 -3.109 1.00 91.25 104 PRO A N 1
ATOM 800 C CA . PRO A 1 104 ? -11.439 6.847 -4.496 1.00 91.25 104 PRO A CA 1
ATOM 801 C C . PRO A 1 104 ? -10.666 5.591 -4.922 1.00 91.25 104 PRO A C 1
ATOM 803 O O . PRO A 1 104 ? -9.466 5.645 -5.189 1.00 91.25 104 PRO A O 1
ATOM 806 N N . LEU A 1 105 ? -11.355 4.451 -4.966 1.00 90.25 105 LEU A N 1
ATOM 807 C CA . LEU A 1 105 ? -10.783 3.151 -5.308 1.00 90.25 105 LEU A CA 1
ATOM 808 C C . LEU A 1 105 ? -11.163 2.753 -6.733 1.00 90.25 105 LEU A C 1
ATOM 810 O O . LEU A 1 105 ? -12.293 2.956 -7.183 1.00 90.25 105 LEU A O 1
ATOM 814 N N . TRP A 1 106 ? -10.212 2.149 -7.438 1.00 89.88 106 TRP A N 1
ATOM 815 C CA . TRP A 1 106 ? -10.455 1.538 -8.737 1.00 89.88 106 TRP A CA 1
ATOM 816 C C . TRP A 1 106 ? -11.114 0.179 -8.533 1.00 89.88 106 TRP A C 1
ATOM 818 O O . TRP A 1 106 ? -10.497 -0.741 -8.000 1.00 89.88 106 TRP A O 1
ATOM 828 N N . ILE A 1 107 ? -12.365 0.049 -8.966 1.00 88.19 107 ILE A N 1
ATOM 829 C CA . ILE A 1 107 ? -13.109 -1.206 -8.896 1.00 88.19 107 ILE A CA 1
ATOM 830 C C . ILE A 1 107 ? -13.474 -1.677 -10.298 1.00 88.19 107 ILE A C 1
ATOM 832 O O . ILE A 1 107 ? -13.798 -0.884 -11.186 1.00 88.19 107 ILE A O 1
ATOM 836 N N . LYS A 1 108 ? -13.444 -2.994 -10.498 1.00 89.62 108 LYS A N 1
ATOM 837 C CA . LYS A 1 108 ? -13.976 -3.618 -11.706 1.00 89.62 108 LYS A CA 1
ATOM 838 C C . LYS A 1 108 ? -15.443 -3.954 -11.456 1.00 89.62 108 LYS A C 1
ATOM 840 O O . LYS A 1 108 ? -15.734 -4.874 -10.697 1.00 89.62 108 LYS A O 1
ATOM 845 N N . LYS A 1 109 ? -16.357 -3.213 -12.080 1.00 86.56 109 LYS A N 1
ATOM 846 C CA . LYS A 1 109 ? -17.804 -3.456 -12.013 1.00 86.56 109 LYS A CA 1
ATOM 847 C C . LYS A 1 109 ? -18.331 -3.644 -13.432 1.00 86.56 109 LYS A C 1
ATOM 849 O O . LYS A 1 109 ? -18.005 -2.856 -14.315 1.00 86.56 109 LYS A O 1
ATOM 854 N N . ASP A 1 110 ? -19.066 -4.728 -13.664 1.00 84.12 110 ASP A N 1
ATOM 855 C CA . ASP A 1 110 ? -19.665 -5.052 -14.969 1.00 84.12 110 ASP A CA 1
ATOM 856 C C . ASP A 1 110 ? -18.6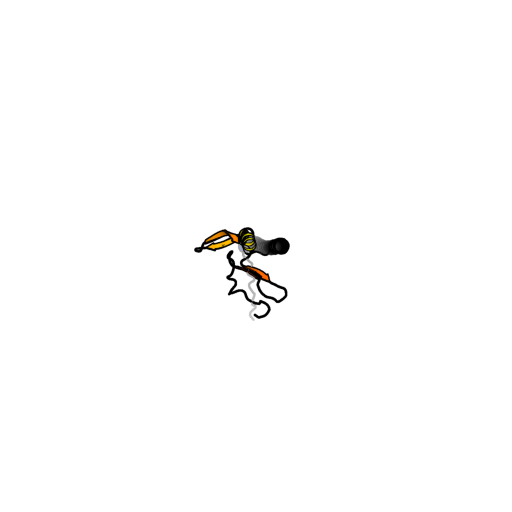47 -5.055 -16.129 1.00 84.12 110 ASP A C 1
ATOM 858 O O . ASP A 1 110 ? -18.888 -4.551 -17.223 1.00 84.12 110 ASP A O 1
ATOM 862 N N . GLY A 1 111 ? -17.442 -5.575 -15.863 1.00 87.75 111 GLY A N 1
ATOM 863 C CA . GLY A 1 111 ? -16.352 -5.648 -16.842 1.00 87.75 111 GLY A CA 1
ATOM 864 C C . GLY A 1 111 ? -15.618 -4.328 -17.106 1.00 87.75 111 GLY A C 1
ATOM 865 O O . GLY A 1 111 ? -14.569 -4.355 -17.749 1.00 87.75 111 GLY A O 1
ATOM 866 N N . LYS A 1 112 ? -16.095 -3.200 -16.568 1.00 90.81 112 LYS A N 1
ATOM 867 C CA . LYS A 1 112 ? -15.469 -1.878 -16.699 1.00 90.81 112 LYS A CA 1
ATOM 868 C C . LYS A 1 112 ? -14.693 -1.517 -15.435 1.00 90.81 112 LYS A C 1
ATOM 870 O O . LYS A 1 112 ? -15.134 -1.780 -14.317 1.00 90.81 112 LYS A O 1
ATOM 875 N N . ILE A 1 113 ? -13.519 -0.919 -15.617 1.00 91.56 113 ILE A N 1
ATOM 876 C CA . ILE A 1 113 ? -12.736 -0.341 -14.523 1.00 91.56 113 ILE A CA 1
ATOM 877 C C . ILE A 1 113 ? -13.241 1.084 -14.321 1.00 91.56 113 ILE A C 1
ATOM 879 O O . ILE A 1 113 ? -13.174 1.897 -15.240 1.00 91.56 113 ILE A O 1
ATOM 883 N N . GLN A 1 114 ? -13.756 1.372 -13.133 1.00 92.75 114 GLN A N 1
ATOM 884 C CA . GLN A 1 114 ? -14.225 2.702 -12.766 1.00 92.75 114 GLN A CA 1
ATOM 885 C C . GLN A 1 114 ? -13.699 3.081 -11.389 1.00 92.75 114 GLN A C 1
ATOM 887 O O . GLN A 1 114 ? -13.568 2.236 -10.501 1.00 92.75 114 GLN A O 1
ATOM 892 N N . GLN A 1 115 ? -13.397 4.361 -11.218 1.00 92.06 115 GLN A N 1
ATOM 893 C CA . GLN A 1 115 ? -13.033 4.901 -9.922 1.00 92.06 115 GLN A CA 1
ATOM 894 C C . GLN A 1 115 ? -14.319 5.254 -9.176 1.00 92.06 115 GLN A C 1
ATOM 896 O O . GLN A 1 115 ? -15.098 6.083 -9.641 1.00 92.06 115 GLN A O 1
ATOM 901 N N . THR A 1 116 ? -14.558 4.610 -8.037 1.00 91.12 116 THR A N 1
ATOM 902 C CA . THR A 1 116 ? -15.690 4.933 -7.165 1.00 91.12 116 THR A CA 1
ATOM 903 C C . THR A 1 116 ? -15.189 5.315 -5.788 1.00 91.12 116 THR A C 1
ATOM 905 O O . THR A 1 116 ? -14.173 4.808 -5.312 1.00 91.12 116 THR A O 1
ATOM 908 N N . LEU A 1 117 ? -15.936 6.180 -5.113 1.00 90.75 117 LEU A N 1
ATOM 909 C CA . LEU A 1 117 ? -15.719 6.435 -3.702 1.00 90.75 117 LEU A CA 1
ATOM 910 C C . LEU A 1 117 ? -16.204 5.209 -2.912 1.00 90.75 117 LEU A C 1
ATOM 912 O O . LEU A 1 117 ? -17.396 4.899 -2.922 1.00 90.75 117 LEU A O 1
ATOM 916 N N . ALA A 1 118 ? -15.281 4.491 -2.276 1.00 88.94 118 ALA A N 1
ATOM 917 C CA . ALA A 1 118 ? -15.557 3.263 -1.535 1.00 88.94 118 ALA A CA 1
ATOM 918 C C . ALA A 1 118 ? -14.983 3.349 -0.111 1.00 88.94 118 ALA A C 1
ATOM 920 O O . ALA A 1 118 ? -14.002 4.070 0.096 1.00 88.94 118 ALA A O 1
ATOM 921 N N . PRO A 1 119 ? -15.580 2.646 0.873 1.00 90.31 119 PRO A N 1
ATOM 922 C CA . PRO A 1 119 ? -15.017 2.551 2.217 1.00 90.31 119 PRO A CA 1
ATOM 923 C C . PRO A 1 119 ? -13.586 2.015 2.174 1.00 90.31 119 PRO A C 1
ATOM 925 O O . PRO A 1 119 ? -13.311 1.032 1.484 1.00 90.31 119 PRO A O 1
ATOM 928 N N . LEU A 1 120 ? -12.682 2.668 2.902 1.00 91.81 120 LEU A N 1
ATOM 929 C CA . LEU A 1 120 ? -11.288 2.241 3.012 1.00 91.81 120 LEU A CA 1
ATOM 930 C C . LEU A 1 120 ? -11.165 0.975 3.869 1.00 91.81 120 LEU A C 1
ATOM 932 O O . LEU A 1 120 ? -10.382 0.080 3.559 1.00 91.81 120 LEU A O 1
ATOM 936 N N . TYR A 1 121 ? -11.971 0.894 4.926 1.00 92.75 121 TYR A N 1
ATOM 937 C CA . TYR A 1 121 ? -11.980 -0.216 5.868 1.00 92.75 121 TYR A CA 1
ATOM 938 C C . TYR A 1 121 ? -13.167 -1.130 5.592 1.00 92.75 121 TYR A C 1
ATOM 940 O O . TYR A 1 121 ? -14.320 -0.699 5.627 1.00 92.75 121 TYR A O 1
ATOM 948 N N . LYS A 1 122 ? -12.877 -2.407 5.333 1.00 90.94 122 LYS A N 1
ATOM 949 C CA . LYS A 1 122 ? -13.909 -3.436 5.174 1.00 90.94 122 LYS A CA 1
ATOM 950 C C . LYS A 1 122 ? -14.528 -3.839 6.514 1.00 90.94 122 LYS A C 1
ATOM 952 O O . LYS A 1 122 ? -15.719 -4.127 6.586 1.00 90.94 122 LYS A O 1
ATOM 957 N N . GLU A 1 123 ? -13.710 -3.840 7.560 1.00 93.38 123 GLU A N 1
ATOM 958 C CA . GLU A 1 123 ? -14.095 -4.212 8.913 1.00 93.38 123 GLU A CA 1
ATOM 959 C C . GLU A 1 123 ? -13.387 -3.320 9.938 1.00 93.38 123 GLU A C 1
ATOM 961 O O . GLU A 1 123 ? -12.229 -2.943 9.746 1.00 93.38 123 GLU A O 1
ATOM 966 N N . ILE A 1 124 ? -14.080 -3.007 11.032 1.00 93.88 124 ILE A N 1
ATOM 967 C CA . ILE A 1 124 ? -13.494 -2.460 12.259 1.00 93.88 124 ILE A CA 1
ATOM 968 C C . ILE A 1 124 ? -1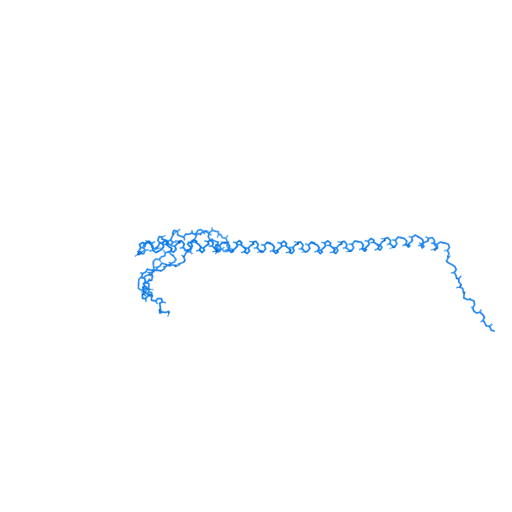4.137 -3.144 13.466 1.00 93.88 124 ILE A C 1
ATOM 970 O O . ILE A 1 124 ? -15.352 -3.355 13.490 1.00 93.88 124 ILE A O 1
ATOM 974 N N . ALA A 1 125 ? -13.332 -3.470 14.476 1.00 94.62 125 ALA A N 1
ATOM 975 C CA . ALA A 1 125 ? -13.809 -4.075 15.710 1.00 94.62 125 ALA A CA 1
ATOM 976 C C . ALA A 1 125 ? -13.173 -3.417 16.940 1.00 94.62 125 ALA A C 1
ATOM 978 O O . ALA A 1 125 ? -11.977 -3.131 16.959 1.00 94.62 125 ALA A O 1
ATOM 979 N N . LEU A 1 126 ? -13.984 -3.203 17.975 1.00 94.75 126 LEU A N 1
ATOM 980 C CA . LEU A 1 126 ? -13.528 -2.874 19.319 1.00 94.75 126 LEU A CA 1
ATOM 981 C C . LEU A 1 126 ? -13.440 -4.166 20.123 1.00 94.75 126 LEU A C 1
ATOM 983 O O . LEU A 1 126 ? -14.450 -4.843 20.317 1.00 94.75 126 LEU A O 1
ATOM 987 N N . ILE A 1 127 ? -12.246 -4.478 20.610 1.00 93.94 127 ILE A N 1
ATOM 988 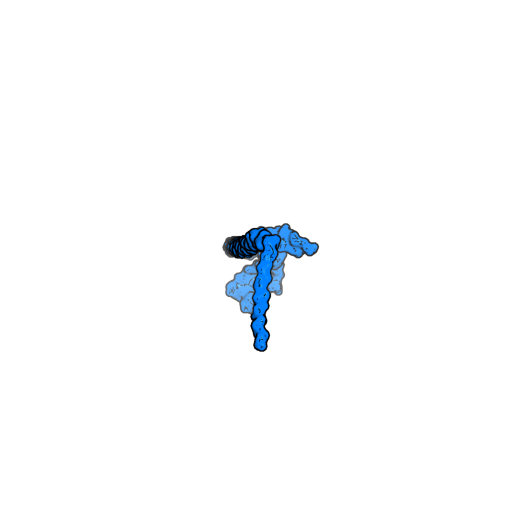C CA . ILE A 1 127 ? -11.945 -5.721 21.321 1.00 93.94 127 ILE A CA 1
ATOM 989 C C . ILE A 1 127 ? -11.551 -5.374 22.759 1.00 93.94 127 ILE A C 1
ATOM 991 O O . ILE A 1 127 ? -10.799 -4.426 22.993 1.00 93.94 127 ILE A O 1
ATOM 995 N N . ASP A 1 128 ? -12.084 -6.113 23.734 1.00 93.31 128 ASP A N 1
ATOM 996 C CA . ASP A 1 128 ? -11.709 -5.940 25.138 1.00 93.31 128 ASP A CA 1
ATOM 997 C C . ASP A 1 128 ? -10.372 -6.618 25.487 1.00 93.31 128 ASP A C 1
ATOM 999 O O . ASP A 1 128 ? -9.781 -7.355 24.702 1.00 93.31 128 ASP A O 1
ATOM 1003 N N . LYS A 1 129 ? -9.885 -6.387 26.710 1.00 93.75 129 LYS A N 1
ATOM 1004 C CA . LYS A 1 129 ? -8.620 -6.967 27.194 1.00 93.75 129 LYS A CA 1
ATOM 1005 C C . LYS A 1 129 ? -8.615 -8.502 27.245 1.00 93.75 129 LYS A C 1
ATOM 1007 O O . LYS A 1 129 ? -7.542 -9.087 27.323 1.00 93.75 129 LYS A O 1
ATOM 1012 N N . ALA A 1 130 ? -9.785 -9.138 27.251 1.00 94.25 130 ALA A N 1
ATOM 1013 C CA . ALA A 1 130 ? -9.937 -10.590 27.256 1.00 94.25 130 ALA A CA 1
ATOM 1014 C C . ALA A 1 130 ? -10.092 -11.168 25.834 1.00 94.25 130 ALA A C 1
ATOM 1016 O O . ALA A 1 130 ? -10.253 -12.379 25.680 1.00 94.25 130 ALA A O 1
ATOM 1017 N N . GLY A 1 131 ? -10.033 -10.324 24.799 1.00 93.00 131 GLY A N 1
ATOM 1018 C CA . GLY A 1 131 ? -10.160 -10.722 23.401 1.00 93.00 131 GLY A CA 1
ATOM 1019 C C . GLY A 1 131 ? -11.598 -10.809 22.898 1.00 93.00 131 GLY A C 1
ATOM 1020 O O . GLY A 1 131 ? -11.806 -11.253 21.775 1.00 93.00 131 GLY A O 1
ATOM 1021 N N . ASN A 1 132 ? -12.604 -10.399 23.673 1.00 94.44 132 ASN A N 1
ATOM 1022 C CA . ASN A 1 132 ? -13.986 -10.424 23.197 1.00 94.44 132 ASN A CA 1
ATOM 1023 C C . ASN A 1 132 ? -14.275 -9.190 22.346 1.00 94.44 132 ASN A C 1
ATOM 1025 O O . ASN A 1 132 ? -14.051 -8.057 22.788 1.00 94.44 132 ASN A O 1
ATOM 1029 N N . GLU A 1 133 ? -14.843 -9.398 21.163 1.00 94.62 133 GLU A N 1
ATOM 1030 C CA . GLU A 1 133 ? -15.419 -8.313 20.379 1.00 94.62 133 GLU A CA 1
ATOM 1031 C C . GLU A 1 133 ? -16.591 -7.680 21.151 1.00 94.62 133 GLU A C 1
ATOM 1033 O O . GLU A 1 133 ? -17.483 -8.365 21.655 1.00 94.62 133 GLU A O 1
ATOM 1038 N N . LYS A 1 134 ? -16.585 -6.351 21.267 1.00 93.50 134 LYS A N 1
ATOM 1039 C CA . LYS A 1 134 ? -17.670 -5.553 21.862 1.00 93.50 134 LYS A CA 1
ATOM 1040 C C . LYS A 1 134 ? -18.504 -4.853 20.810 1.00 93.50 134 LYS A C 1
ATOM 1042 O O . LYS A 1 134 ? -19.714 -4.744 20.955 1.00 93.50 134 LYS A O 1
ATOM 1047 N N . ILE A 1 135 ? -17.839 -4.362 19.772 1.00 93.62 135 ILE A N 1
ATOM 1048 C CA . ILE A 1 135 ? -18.455 -3.708 18.623 1.00 93.62 135 ILE A CA 1
ATOM 1049 C C . ILE A 1 135 ? -17.729 -4.243 17.409 1.00 93.62 135 ILE A C 1
ATOM 1051 O O . ILE A 1 135 ? -16.503 -4.286 17.405 1.00 93.62 135 ILE A O 1
ATOM 1055 N N . LYS A 1 136 ? -18.472 -4.616 16.377 1.00 94.94 136 LYS A N 1
ATOM 1056 C CA . LYS A 1 136 ? -17.911 -5.011 15.093 1.00 94.94 136 LYS A CA 1
ATOM 1057 C C . LYS A 1 136 ? -18.759 -4.391 13.999 1.00 94.94 136 LYS A C 1
ATOM 1059 O O . LYS A 1 136 ? -19.984 -4.446 14.064 1.00 94.94 136 LYS A O 1
ATOM 1064 N N . VAL A 1 137 ? -18.119 -3.777 13.015 1.00 94.00 137 VAL A N 1
ATOM 1065 C CA . VAL A 1 137 ? -18.776 -3.232 11.828 1.00 94.00 137 VAL A CA 1
ATOM 1066 C C . VAL A 1 137 ? -18.123 -3.869 10.614 1.00 94.00 137 VAL A C 1
ATOM 1068 O O . VAL A 1 137 ? -16.912 -3.754 10.454 1.00 94.00 137 VAL A O 1
ATOM 1071 N N . VAL A 1 138 ? -18.919 -4.521 9.770 1.00 93.06 138 VAL A N 1
ATOM 1072 C CA . VAL A 1 138 ? -18.481 -5.191 8.537 1.00 93.06 138 VAL A CA 1
ATOM 1073 C C . VAL A 1 138 ? -19.277 -4.617 7.376 1.00 93.06 138 VAL A C 1
ATOM 1075 O O . VAL A 1 138 ? -20.498 -4.492 7.467 1.00 93.06 138 VAL A O 1
ATOM 1078 N N . ASP A 1 139 ? -18.591 -4.218 6.305 1.00 88.56 139 ASP A N 1
ATOM 1079 C CA . ASP A 1 139 ? -19.198 -3.617 5.108 1.00 88.56 139 ASP A CA 1
ATOM 1080 C C . ASP A 1 139 ? -20.155 -2.443 5.444 1.00 88.56 139 ASP A C 1
ATOM 1082 O O . ASP A 1 139 ? -21.197 -2.237 4.819 1.00 88.56 139 ASP A O 1
ATOM 1086 N N . GLY A 1 140 ? -19.806 -1.663 6.476 1.00 86.44 140 GLY A N 1
ATOM 1087 C CA . GLY A 1 140 ? -20.578 -0.508 6.955 1.00 86.44 140 GLY A CA 1
ATOM 1088 C C . GLY A 1 140 ? -21.798 -0.840 7.829 1.00 86.44 140 GLY A C 1
ATOM 1089 O O . GLY A 1 140 ? -22.512 0.075 8.252 1.00 86.44 140 GLY A O 1
ATOM 1090 N N . GLN A 1 141 ? -22.048 -2.114 8.139 1.00 90.00 141 GLN A N 1
ATOM 1091 C CA . GLN A 1 141 ? -23.140 -2.547 9.015 1.00 90.00 141 GLN A CA 1
ATOM 1092 C C . GLN A 1 141 ? -22.631 -3.086 10.350 1.00 90.00 141 GLN A C 1
ATOM 1094 O O . GLN A 1 141 ? -21.612 -3.768 10.400 1.00 90.00 141 GLN A O 1
ATOM 1099 N N . ALA A 1 142 ? -23.353 -2.791 11.435 1.00 89.81 142 ALA A N 1
ATOM 1100 C CA . ALA A 1 142 ? -23.048 -3.365 12.740 1.00 89.81 142 ALA A CA 1
ATOM 1101 C C . ALA A 1 142 ? -23.312 -4.873 12.715 1.00 89.81 142 ALA A C 1
ATOM 1103 O O . ALA A 1 142 ? -24.348 -5.332 12.228 1.00 89.81 142 ALA A O 1
ATOM 1104 N N . TRP A 1 143 ? -22.353 -5.636 13.222 1.00 90.56 143 TRP A N 1
ATOM 1105 C CA . TRP A 1 143 ? -22.460 -7.076 13.335 1.00 90.56 143 TRP A CA 1
ATOM 1106 C C . TRP A 1 143 ? -23.382 -7.437 14.507 1.00 90.56 143 TRP A C 1
ATOM 1108 O O . TRP A 1 143 ? -23.275 -6.819 15.567 1.00 90.56 143 TRP A O 1
ATOM 1118 N N . PRO A 1 144 ? -24.272 -8.435 14.365 1.00 89.06 144 PRO A N 1
ATOM 1119 C CA . PRO A 1 144 ? -25.186 -8.810 15.439 1.00 89.06 144 PRO A CA 1
ATOM 1120 C C . PRO A 1 144 ? -24.442 -9.238 16.707 1.00 89.06 144 PRO A C 1
ATOM 1122 O O . PRO A 1 144 ? -23.529 -10.061 16.632 1.00 89.06 144 PRO A O 1
ATOM 1125 N N . SER A 1 145 ? -24.891 -8.774 17.878 1.00 83.75 145 SER A N 1
ATOM 1126 C CA . SER A 1 145 ? -24.222 -9.053 19.160 1.00 83.75 145 SER A CA 1
ATOM 1127 C C . SER A 1 145 ? -24.085 -10.552 19.463 1.00 83.75 145 SER A C 1
ATOM 1129 O O . SER A 1 145 ? -23.093 -10.975 20.041 1.00 83.75 145 SER A O 1
ATOM 1131 N N . GLY A 1 146 ? -25.039 -11.378 19.016 1.00 85.19 146 GLY A N 1
ATOM 1132 C CA . GLY A 1 146 ? -24.993 -12.841 19.171 1.00 85.19 146 GLY A CA 1
ATOM 1133 C C . GLY A 1 146 ? -23.989 -13.564 18.263 1.00 85.19 146 GLY A C 1
ATOM 1134 O O . GLY A 1 146 ? -23.875 -14.783 18.342 1.00 85.19 146 GLY A O 1
ATOM 1135 N N . LYS A 1 147 ? -23.293 -12.839 17.380 1.00 88.50 147 LYS A N 1
ATOM 1136 C CA . LYS A 1 147 ? -22.256 -13.364 16.477 1.00 88.50 147 LYS A CA 1
ATOM 1137 C C . LYS A 1 147 ? -20.871 -12.770 16.752 1.00 88.50 147 LYS A C 1
ATOM 1139 O O . LYS A 1 147 ? -19.967 -12.985 15.948 1.00 88.50 147 LYS A O 1
ATOM 1144 N N . LEU A 1 148 ? -20.727 -11.991 17.823 1.00 90.56 148 LEU A N 1
ATOM 1145 C CA . LEU A 1 148 ? -19.434 -11.487 18.274 1.00 90.56 148 LEU A CA 1
ATOM 11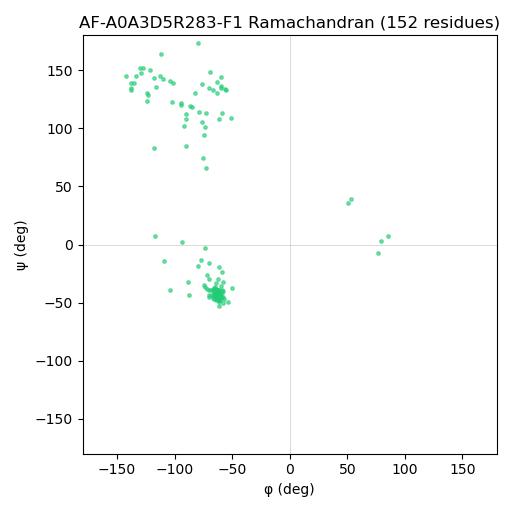46 C C . LEU A 1 148 ? -18.619 -12.649 18.840 1.00 90.56 148 LEU A C 1
ATOM 1148 O O . LEU A 1 148 ? -19.149 -13.475 19.587 1.00 90.56 148 LEU A O 1
ATOM 1152 N N . VAL A 1 149 ? -17.346 -12.723 18.464 1.00 92.81 149 VAL A N 1
ATOM 1153 C CA . VAL A 1 149 ? -16.457 -13.826 18.849 1.00 92.81 149 VAL A CA 1
ATOM 1154 C C . VAL A 1 149 ? -15.363 -13.353 19.800 1.00 92.81 149 VAL A C 1
ATOM 1156 O O . VAL A 1 149 ? -15.102 -12.156 19.949 1.00 92.81 149 VAL A O 1
ATOM 1159 N N . ASN 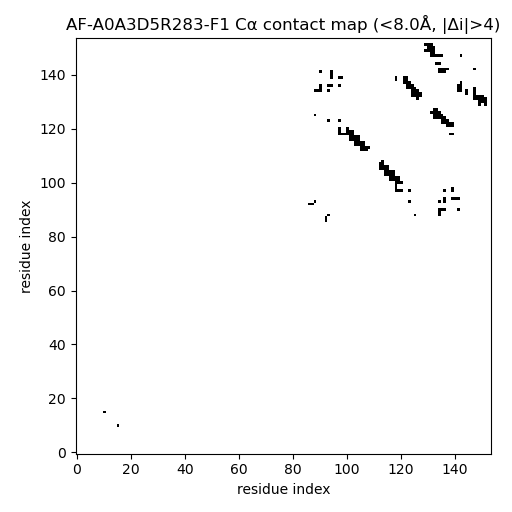A 1 150 ? -14.711 -14.305 20.465 1.00 92.88 150 ASN A N 1
ATOM 1160 C CA . ASN A 1 150 ? -13.453 -14.037 21.143 1.00 92.88 150 ASN A CA 1
ATOM 1161 C C . ASN A 1 150 ? -12.307 -14.288 20.161 1.00 92.88 150 ASN A C 1
ATOM 1163 O O . ASN A 1 150 ? -12.069 -15.427 19.776 1.00 92.88 150 ASN A O 1
ATOM 1167 N N . VAL A 1 151 ? -11.594 -13.236 19.767 1.00 91.50 151 VAL A N 1
ATOM 1168 C CA . VAL A 1 151 ? -10.518 -13.329 18.768 1.00 91.50 151 VAL A CA 1
ATOM 1169 C C . VAL A 1 151 ? -9.276 -14.061 19.282 1.00 91.50 151 VAL A C 1
ATOM 1171 O O . VAL A 1 151 ? -8.436 -14.468 18.485 1.00 91.50 151 VAL A O 1
ATOM 1174 N N . SER A 1 152 ? -9.145 -14.237 20.600 1.00 90.19 152 SER A N 1
ATOM 1175 C CA . SER A 1 152 ? -8.072 -15.038 21.201 1.00 90.19 152 SER A CA 1
ATOM 1176 C C . SER A 1 152 ? -8.329 -16.542 21.070 1.00 90.19 152 SER A C 1
ATOM 1178 O O . SER A 1 152 ? -7.414 -17.326 21.310 1.00 90.19 152 SER A O 1
ATOM 1180 N N . ASN A 1 153 ? -9.553 -16.947 20.710 1.00 87.00 153 ASN A N 1
ATOM 1181 C CA . ASN A 1 153 ? -9.931 -18.334 20.453 1.00 87.00 153 ASN A CA 1
ATOM 1182 C C . ASN A 1 153 ? -10.391 -18.485 18.989 1.00 87.00 153 ASN A C 1
ATOM 1184 O O . ASN A 1 153 ? -11.593 -18.377 18.728 1.00 87.00 153 ASN A O 1
ATOM 1188 N N . PRO A 1 154 ? -9.438 -18.654 18.055 1.00 72.06 154 PRO A N 1
ATOM 1189 C CA . PRO A 1 154 ? -9.708 -18.690 16.620 1.00 72.06 154 PRO A CA 1
ATOM 1190 C C . PRO A 1 154 ? -10.540 -19.898 16.175 1.00 72.06 154 PRO A C 1
ATOM 1192 O O . PRO A 1 154 ? -10.436 -20.975 16.807 1.00 72.06 154 PRO A O 1
#